Protein AF-F3C4H5-F1 (afdb_monomer_lite)

InterPro domains:
  IPR000847 LysR, HTH, N-terminal domain [PF00126] (11-49)
  IPR000847 LysR, HTH, N-terminal domain [PS50931] (10-50)
  IPR036388 Winged helix-like DNA-binding domain superfamily [G3DSA:1.10.10.10] (1-50)
  IPR036390 Winged helix DNA-binding domain superfamily [SSF46785] (8-49)
  IPR050389 LysR-type Transcriptional Regulators [PTHR30118] (1-49)

Structure (mmCIF, N/CA/C/O backbone):
data_AF-F3C4H5-F1
#
_entry.id   AF-F3C4H5-F1
#
loop_
_atom_site.group_PDB
_atom_site.id
_atom_site.type_symbol
_atom_site.label_atom_id
_atom_site.label_alt_id
_atom_site.label_comp_id
_atom_site.label_asym_id
_atom_site.label_entity_id
_atom_site.label_seq_id
_atom_site.pdbx_PDB_ins_code
_atom_site.Cartn_x
_atom_site.Cartn_y
_atom_site.Cartn_z
_atom_site.occupancy
_atom_site.B_iso_or_equiv
_atom_site.auth_seq_id
_atom_site.auth_comp_id
_atom_site.auth_asym_id
_atom_site.auth_atom_id
_atom_site.pdbx_PDB_model_num
ATOM 1 N N . MET A 1 1 ? -0.514 1.669 -19.587 1.00 55.34 1 MET A N 1
ATOM 2 C CA . MET A 1 1 ? -0.206 0.312 -19.090 1.00 55.34 1 MET A CA 1
ATOM 3 C C . MET A 1 1 ? 0.408 -0.542 -20.185 1.00 55.34 1 MET A C 1
ATOM 5 O O . MET A 1 1 ? -0.285 -0.980 -21.100 1.00 55.34 1 MET A O 1
ATOM 9 N N . ASN A 1 2 ? 1.714 -0.774 -20.105 1.00 61.28 2 ASN A N 1
ATOM 10 C CA . ASN A 1 2 ? 2.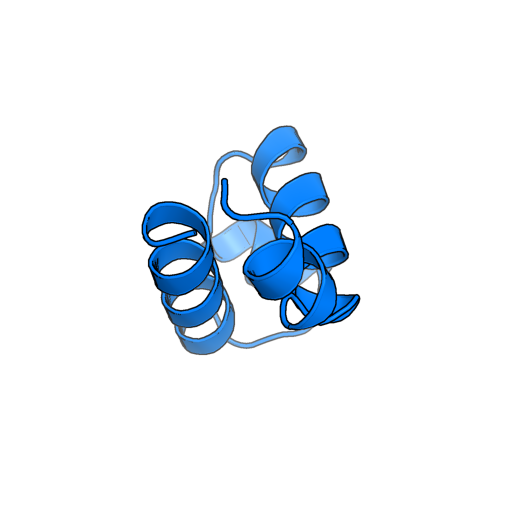379 -1.766 -20.940 1.00 61.28 2 ASN A CA 1
ATOM 11 C C . ASN A 1 2 ? 2.050 -3.159 -20.369 1.00 61.28 2 ASN A C 1
ATOM 13 O O . ASN A 1 2 ? 2.155 -3.367 -19.163 1.00 61.28 2 ASN A O 1
ATOM 17 N N . ARG A 1 3 ? 1.612 -4.117 -21.194 1.00 61.34 3 ARG A N 1
ATOM 18 C CA . ARG A 1 3 ? 1.093 -5.420 -20.718 1.00 61.34 3 ARG A CA 1
ATOM 19 C C . ARG A 1 3 ? 2.150 -6.237 -19.944 1.00 61.34 3 ARG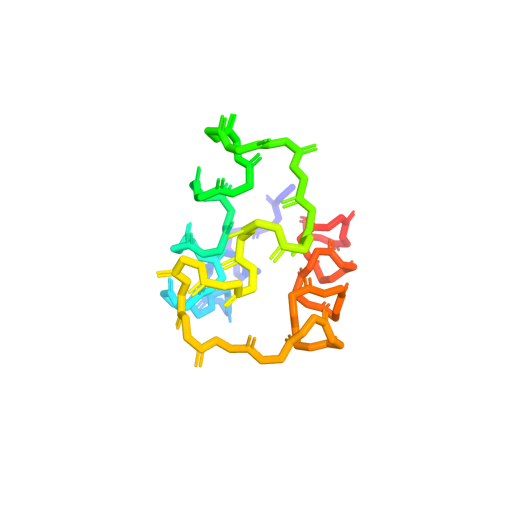 A C 1
ATOM 21 O O . ARG A 1 3 ? 1.803 -7.090 -19.133 1.00 61.34 3 ARG A O 1
ATOM 28 N N . ASN A 1 4 ? 3.433 -5.925 -20.147 1.00 63.62 4 ASN A N 1
ATOM 29 C CA . ASN A 1 4 ? 4.556 -6.477 -19.385 1.00 63.62 4 ASN A CA 1
ATOM 30 C C . ASN A 1 4 ? 4.657 -5.947 -17.946 1.00 63.62 4 ASN A C 1
ATOM 32 O O . ASN A 1 4 ? 5.105 -6.684 -17.074 1.00 63.62 4 ASN A O 1
ATOM 36 N N . GLU A 1 5 ? 4.217 -4.719 -17.674 1.00 63.50 5 GLU A N 1
ATOM 37 C CA . GLU A 1 5 ? 4.268 -4.132 -16.327 1.00 63.50 5 GLU A CA 1
ATOM 38 C C . GLU A 1 5 ? 3.194 -4.740 -15.417 1.00 63.50 5 GLU A C 1
ATOM 40 O O . GLU A 1 5 ? 3.460 -5.002 -14.251 1.00 63.50 5 GLU A O 1
ATOM 45 N N . LEU A 1 6 ? 2.034 -5.117 -15.971 1.00 60.88 6 LEU A N 1
ATOM 46 C CA . LEU A 1 6 ? 1.023 -5.919 -15.265 1.00 60.88 6 LEU A CA 1
ATOM 47 C C . LEU A 1 6 ? 1.495 -7.347 -14.958 1.00 60.88 6 LEU A C 1
ATOM 49 O O . LEU A 1 6 ? 1.107 -7.908 -13.943 1.00 60.88 6 LEU A O 1
ATOM 53 N N . ARG A 1 7 ? 2.344 -7.939 -15.809 1.00 65.00 7 ARG A N 1
ATOM 54 C CA . ARG A 1 7 ? 2.987 -9.237 -15.526 1.00 65.00 7 ARG A CA 1
ATOM 55 C C . ARG A 1 7 ? 4.063 -9.144 -14.441 1.00 65.00 7 ARG A C 1
ATOM 57 O O . ARG A 1 7 ? 4.331 -10.145 -13.787 1.00 65.00 7 ARG A O 1
ATOM 64 N N . LYS A 1 8 ? 4.691 -7.974 -14.275 1.00 59.03 8 LYS A N 1
ATOM 65 C CA . LYS A 1 8 ? 5.635 -7.682 -13.182 1.00 59.03 8 LYS A CA 1
ATOM 66 C C . LYS A 1 8 ? 4.939 -7.231 -11.901 1.00 59.03 8 LYS A C 1
ATOM 68 O O . LYS A 1 8 ? 5.535 -7.335 -10.831 1.00 59.03 8 LYS A O 1
ATOM 73 N N . ALA A 1 9 ? 3.729 -6.685 -12.008 1.00 63.03 9 ALA A N 1
ATOM 74 C CA . ALA A 1 9 ? 2.904 -6.348 -10.865 1.00 63.03 9 ALA A CA 1
ATOM 75 C C . ALA A 1 9 ? 2.559 -7.646 -10.129 1.00 63.03 9 ALA A C 1
ATOM 77 O O . ALA A 1 9 ? 1.736 -8.442 -10.570 1.00 63.03 9 ALA A O 1
ATOM 78 N N . ASP A 1 10 ? 3.269 -7.864 -9.028 1.00 78.50 10 ASP A N 1
ATOM 79 C CA . ASP A 1 10 ? 3.068 -8.976 -8.108 1.00 78.50 10 ASP A CA 1
ATOM 80 C C . ASP A 1 10 ? 1.599 -9.016 -7.638 1.00 78.50 10 ASP A C 1
ATOM 82 O O . ASP A 1 10 ? 0.967 -7.972 -7.466 1.00 78.50 10 ASP A O 1
ATOM 86 N N . ILE A 1 11 ? 1.055 -10.209 -7.389 1.00 82.69 11 ILE A N 1
ATOM 87 C CA . ILE A 1 11 ? -0.288 -10.418 -6.820 1.00 82.69 11 ILE A CA 1
ATOM 88 C C . ILE A 1 11 ? -0.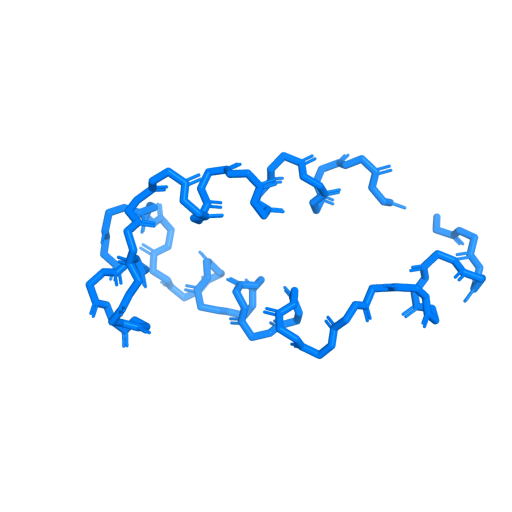473 -9.567 -5.554 1.00 82.69 11 ILE A C 1
ATOM 90 O O . ILE A 1 11 ? -1.541 -8.998 -5.329 1.00 82.69 11 ILE A O 1
ATOM 94 N N . ASN A 1 12 ? 0.599 -9.379 -4.782 1.00 88.06 12 ASN A N 1
ATOM 95 C CA . ASN A 1 12 ? 0.615 -8.505 -3.611 1.00 88.06 12 ASN A CA 1
ATOM 96 C C . ASN A 1 12 ? 0.213 -7.050 -3.927 1.00 88.06 12 ASN A C 1
ATOM 98 O O . ASN A 1 12 ? -0.500 -6.420 -3.148 1.00 88.06 12 ASN A O 1
ATOM 102 N N . LEU A 1 13 ? 0.618 -6.507 -5.081 1.00 91.75 13 LEU A N 1
ATOM 103 C CA . LEU A 1 13 ? 0.239 -5.158 -5.518 1.00 91.75 13 LEU A CA 1
ATOM 104 C C . LEU A 1 13 ? -1.250 -5.061 -5.861 1.00 91.75 13 LEU A C 1
ATOM 106 O O . LEU A 1 13 ? -1.854 -4.023 -5.597 1.00 91.75 13 LEU A O 1
ATOM 110 N N . MET A 1 14 ? -1.852 -6.128 -6.394 1.00 92.81 14 MET A N 1
ATOM 111 C CA . MET A 1 14 ? -3.292 -6.169 -6.669 1.00 92.81 14 MET A CA 1
ATOM 112 C C . MET A 1 14 ? -4.115 -6.191 -5.377 1.00 92.81 14 MET A C 1
ATOM 114 O O . MET A 1 14 ? -5.073 -5.431 -5.264 1.00 92.81 14 MET A O 1
ATOM 118 N N . VAL A 1 15 ? -3.700 -6.977 -4.377 1.00 94.38 15 VAL A N 1
ATOM 119 C CA . VAL A 1 15 ? -4.351 -7.015 -3.052 1.00 94.38 15 VAL A CA 1
ATOM 120 C C . VAL A 1 15 ? -4.269 -5.652 -2.360 1.00 94.38 15 VAL A C 1
ATOM 122 O O . VAL A 1 15 ? -5.263 -5.145 -1.834 1.00 94.38 15 VAL A O 1
ATOM 125 N N . VAL A 1 16 ? -3.097 -5.008 -2.401 1.00 95.62 16 VAL A N 1
ATOM 126 C CA . VAL A 1 16 ? -2.922 -3.656 -1.848 1.00 95.62 16 VAL A CA 1
ATOM 127 C C . VAL A 1 16 ? -3.789 -2.642 -2.596 1.00 95.62 16 VAL A C 1
ATOM 129 O O . VAL A 1 16 ? -4.434 -1.810 -1.958 1.00 95.62 16 VAL A O 1
ATOM 132 N N . PHE A 1 17 ? -3.844 -2.714 -3.928 1.00 95.56 17 PHE A N 1
ATOM 133 C CA . PHE A 1 17 ? -4.672 -1.828 -4.747 1.00 95.56 17 PHE A CA 1
ATOM 134 C C . PHE A 1 17 ? -6.166 -1.968 -4.430 1.00 95.56 17 PHE A C 1
ATOM 136 O O . PHE A 1 17 ? -6.828 -0.962 -4.177 1.00 95.56 17 PHE A O 1
ATOM 143 N N . GLU A 1 18 ? -6.691 -3.193 -4.388 1.00 96.56 18 GLU A N 1
ATOM 144 C CA . GLU A 1 18 ? -8.090 -3.456 -4.039 1.00 96.56 18 GLU A CA 1
ATOM 145 C C . GLU A 1 18 ? -8.428 -2.889 -2.656 1.00 96.56 18 GLU A C 1
ATOM 147 O O . GLU A 1 18 ? -9.405 -2.153 -2.492 1.00 96.56 18 GLU A O 1
ATOM 152 N N . THR A 1 19 ? -7.574 -3.160 -1.668 1.00 97.31 19 THR A N 1
ATOM 153 C CA . THR A 1 19 ? -7.794 -2.706 -0.292 1.00 97.31 19 THR A CA 1
ATOM 154 C 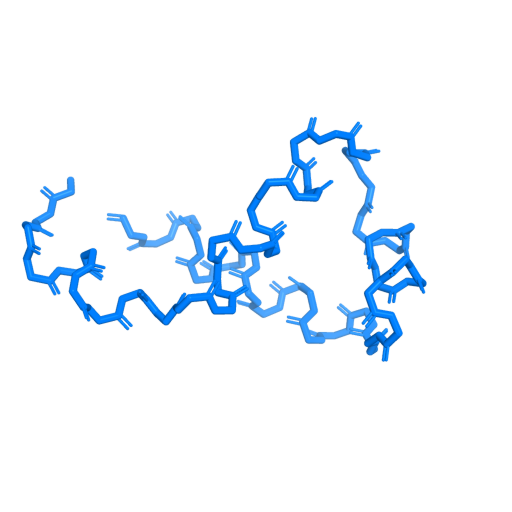C . THR A 1 19 ? -7.748 -1.176 -0.199 1.00 97.31 19 THR A C 1
ATOM 156 O O . THR A 1 19 ? -8.568 -0.570 0.489 1.00 97.31 19 THR A O 1
ATOM 159 N N . LEU A 1 20 ? -6.853 -0.515 -0.946 1.00 97.06 20 LEU A N 1
ATOM 160 C CA . LEU A 1 20 ? -6.800 0.949 -1.050 1.00 97.06 20 LEU A CA 1
ATOM 161 C C . LEU A 1 20 ? -8.074 1.546 -1.656 1.00 97.06 20 LEU A C 1
ATOM 163 O O . LEU A 1 20 ? -8.497 2.621 -1.227 1.00 97.06 20 LEU A O 1
ATOM 167 N N . MET A 1 21 ? -8.694 0.873 -2.627 1.00 97.00 21 MET A N 1
ATOM 168 C CA . MET A 1 21 ? -9.944 1.336 -3.238 1.00 97.00 21 MET A CA 1
ATOM 169 C C . MET A 1 21 ? -11.135 1.268 -2.286 1.00 97.00 21 MET A C 1
ATOM 171 O O . MET A 1 21 ? -12.006 2.139 -2.350 1.00 97.00 21 MET A O 1
ATOM 175 N N . GLN A 1 22 ? -11.135 0.297 -1.374 1.00 97.69 22 GLN A N 1
ATOM 176 C CA . GLN A 1 22 ? -12.151 0.161 -0.333 1.00 97.69 22 GLN A CA 1
ATOM 177 C C . GLN A 1 22 ? -11.926 1.149 0.820 1.00 97.69 22 GLN A C 1
ATOM 179 O O . GLN A 1 22 ? -12.836 1.883 1.193 1.00 97.69 22 GLN A O 1
ATOM 184 N N . GLU A 1 23 ? -10.711 1.196 1.369 1.00 97.50 23 GLU A N 1
ATOM 185 C CA . GLU A 1 23 ? -10.422 1.929 2.609 1.00 97.50 23 GLU A CA 1
ATOM 186 C C . GLU A 1 23 ? -10.128 3.418 2.390 1.00 97.50 23 GLU A C 1
ATOM 188 O O . GLU A 1 23 ? -10.336 4.231 3.290 1.00 97.50 23 GLU A O 1
ATOM 193 N N . ARG A 1 24 ? -9.581 3.792 1.222 1.00 95.62 24 ARG A N 1
ATOM 194 C CA . ARG A 1 24 ? -9.121 5.157 0.884 1.00 95.62 24 ARG A CA 1
ATOM 195 C C . ARG A 1 24 ? -8.190 5.798 1.930 1.00 95.62 24 ARG A C 1
ATOM 197 O O . ARG A 1 24 ? -8.009 7.014 1.944 1.00 95.62 24 ARG A O 1
ATOM 204 N N . ASN A 1 25 ? -7.572 4.989 2.791 1.00 97.12 25 ASN A N 1
ATOM 205 C CA . ASN A 1 25 ? -6.692 5.417 3.872 1.00 97.12 25 ASN A CA 1
ATOM 206 C C . ASN A 1 25 ? -5.528 4.428 4.024 1.00 97.12 25 ASN A C 1
ATOM 208 O O . ASN A 1 25 ? -5.729 3.262 4.348 1.00 97.12 25 ASN A O 1
ATOM 212 N N . VAL A 1 26 ? -4.301 4.906 3.817 1.00 96.69 26 VAL A N 1
ATOM 213 C CA . VAL A 1 26 ? -3.085 4.072 3.840 1.00 96.69 26 VAL A CA 1
ATOM 214 C C . VAL A 1 26 ? -2.791 3.432 5.199 1.00 96.69 26 VAL A C 1
ATOM 216 O O . VAL A 1 26 ? -2.274 2.319 5.230 1.00 96.69 26 VAL A O 1
ATOM 219 N N . THR A 1 27 ? -3.136 4.086 6.310 1.00 97.69 27 THR A N 1
ATOM 220 C CA . THR A 1 27 ? -2.941 3.532 7.658 1.00 97.69 27 THR A CA 1
ATOM 221 C C . THR A 1 27 ? -3.908 2.381 7.916 1.00 97.69 27 THR A C 1
ATOM 223 O O . THR A 1 27 ? -3.479 1.312 8.337 1.00 97.69 27 THR A O 1
ATOM 226 N N . ARG A 1 28 ? -5.188 2.541 7.555 1.00 97.88 28 ARG A N 1
ATOM 227 C CA . ARG A 1 28 ? -6.190 1.467 7.683 1.00 97.88 28 ARG A CA 1
ATOM 228 C C . ARG A 1 28 ? -5.873 0.258 6.810 1.00 97.88 28 ARG A C 1
ATOM 230 O O . ARG A 1 28 ? -6.069 -0.873 7.235 1.00 97.88 28 ARG A O 1
ATOM 237 N N . VAL A 1 29 ? -5.348 0.480 5.605 1.00 98.19 29 VAL A N 1
ATOM 238 C CA . VAL A 1 29 ? -4.890 -0.614 4.730 1.00 98.19 29 VAL A CA 1
ATOM 239 C C . VAL A 1 29 ? -3.730 -1.374 5.371 1.00 98.19 29 VAL A C 1
ATOM 241 O O . VAL A 1 29 ? -3.709 -2.599 5.324 1.00 98.19 29 VAL A O 1
ATOM 244 N N . ALA A 1 30 ? -2.779 -0.661 5.979 1.00 97.88 30 ALA A N 1
ATOM 245 C CA . ALA A 1 30 ? -1.642 -1.270 6.661 1.00 97.88 30 ALA A CA 1
ATOM 246 C C . ALA A 1 30 ? -2.103 -2.165 7.821 1.00 97.88 30 ALA A C 1
ATOM 248 O O . ALA A 1 30 ? -1.712 -3.327 7.893 1.00 97.88 30 ALA A O 1
ATOM 249 N N . GLU A 1 31 ? -3.018 -1.664 8.652 1.00 97.94 31 GLU A N 1
ATOM 250 C CA . GLU A 1 31 ? -3.637 -2.4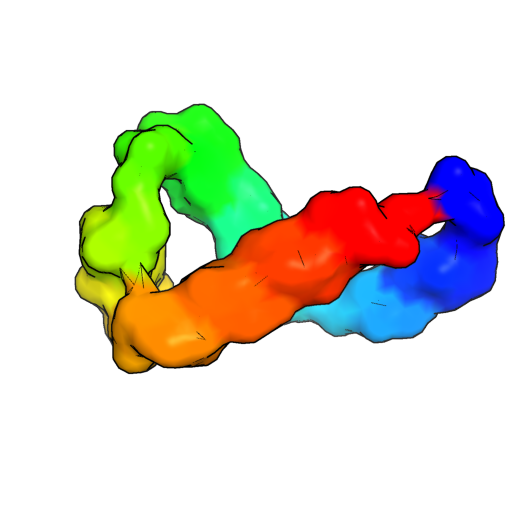30 9.738 1.00 97.94 31 GLU A CA 1
ATOM 251 C C . GLU A 1 31 ? -4.396 -3.659 9.212 1.00 97.94 31 GLU A C 1
ATOM 253 O O . GLU A 1 31 ? -4.166 -4.771 9.682 1.00 97.94 31 GLU A O 1
ATOM 258 N N . LYS A 1 32 ? -5.248 -3.485 8.193 1.00 97.50 32 LYS A N 1
ATOM 259 C CA . LYS A 1 32 ? -6.095 -4.550 7.624 1.00 97.50 32 LYS A CA 1
ATOM 260 C C . LYS A 1 32 ? -5.296 -5.670 6.959 1.00 97.50 32 LYS A C 1
ATOM 262 O O . LYS A 1 32 ? -5.729 -6.818 6.973 1.00 97.50 32 LYS A O 1
ATOM 267 N N . LEU A 1 33 ? -4.145 -5.340 6.375 1.00 96.19 33 LEU A N 1
ATOM 268 C CA . LEU A 1 33 ? -3.250 -6.305 5.736 1.00 96.19 33 LEU A CA 1
ATOM 269 C C . LEU A 1 33 ? -2.154 -6.825 6.678 1.00 96.19 33 LEU A C 1
ATOM 271 O O . LEU A 1 33 ? -1.323 -7.614 6.238 1.00 96.19 33 LEU A O 1
ATOM 275 N N . PHE A 1 34 ? -2.142 -6.408 7.950 1.00 96.81 34 PHE A N 1
ATOM 276 C CA . PHE A 1 34 ? -1.091 -6.739 8.922 1.00 96.81 34 PHE A CA 1
ATOM 277 C C . PHE A 1 34 ? 0.321 -6.377 8.424 1.00 96.81 34 PHE A C 1
ATOM 279 O O . PHE A 1 34 ? 1.293 -7.101 8.641 1.00 96.81 34 PHE A O 1
ATOM 286 N N . LEU A 1 35 ? 0.436 -5.238 7.740 1.00 95.06 35 LEU A N 1
ATOM 287 C CA . LEU A 1 35 ? 1.679 -4.698 7.196 1.00 95.06 35 LEU A CA 1
ATOM 288 C C . LEU A 1 35 ? 2.018 -3.355 7.846 1.00 95.06 35 LEU A C 1
ATOM 290 O O . LEU A 1 35 ? 1.166 -2.654 8.384 1.00 95.06 35 LEU A O 1
ATOM 294 N N . GLY A 1 36 ? 3.283 -2.949 7.748 1.00 97.00 36 GLY A N 1
ATOM 295 C CA . GLY A 1 36 ? 3.679 -1.590 8.109 1.00 97.00 36 GLY A CA 1
ATOM 296 C C . GLY A 1 36 ? 3.165 -0.560 7.096 1.00 97.00 36 GLY A C 1
ATOM 297 O O . GLY A 1 36 ? 3.219 -0.784 5.885 1.00 97.00 36 GLY A O 1
ATOM 298 N N . GLN A 1 37 ? 2.751 0.615 7.575 1.00 96.12 37 GLN A N 1
ATOM 299 C CA . GLN A 1 37 ? 2.368 1.748 6.719 1.00 96.12 37 GLN A CA 1
ATOM 300 C C . GLN A 1 37 ? 3.448 2.144 5.682 1.00 96.12 37 GLN A C 1
ATOM 302 O O . GLN A 1 37 ? 3.063 2.406 4.538 1.00 96.12 37 GLN A O 1
ATOM 307 N N . PRO A 1 38 ? 4.771 2.079 5.971 1.00 97.19 38 PRO A N 1
ATOM 308 C CA . PRO A 1 38 ? 5.807 2.305 4.957 1.00 97.19 38 PRO A CA 1
ATOM 309 C C . PRO A 1 38 ? 5.713 1.360 3.750 1.00 97.19 38 PRO A C 1
ATOM 311 O O . PRO A 1 38 ? 5.907 1.790 2.612 1.00 97.19 38 PRO A O 1
ATOM 314 N N . THR A 1 39 ? 5.356 0.090 3.975 1.00 95.06 39 THR A N 1
ATOM 315 C CA . THR A 1 39 ? 5.168 -0.912 2.914 1.00 95.06 39 THR A CA 1
ATOM 316 C C . THR A 1 39 ? 4.008 -0.528 2.003 1.00 95.06 39 THR A C 1
ATOM 318 O O . THR A 1 39 ? 4.142 -0.559 0.778 1.00 95.06 39 THR A O 1
ATOM 321 N N . ILE A 1 40 ? 2.885 -0.097 2.586 1.00 97.12 40 ILE A N 1
ATOM 322 C CA . ILE A 1 40 ? 1.710 0.344 1.825 1.00 97.12 40 ILE A CA 1
ATOM 323 C C . ILE A 1 40 ? 2.018 1.618 1.032 1.00 97.12 40 ILE A C 1
ATOM 325 O O . ILE A 1 40 ? 1.658 1.710 -0.140 1.00 97.12 40 ILE A O 1
ATOM 329 N N . SER A 1 41 ? 2.733 2.581 1.618 1.00 96.50 41 SER A N 1
ATOM 330 C CA . SER A 1 41 ? 3.160 3.796 0.915 1.00 96.50 41 SER A CA 1
ATOM 331 C C . SER A 1 41 ? 4.086 3.497 -0.269 1.00 96.50 41 SER A C 1
ATOM 333 O O . SER A 1 41 ? 3.913 4.081 -1.341 1.00 96.50 41 SER A O 1
ATOM 335 N N . ALA A 1 42 ? 5.030 2.563 -0.120 1.00 95.12 42 ALA A N 1
ATOM 336 C CA . ALA A 1 42 ? 5.898 2.131 -1.215 1.00 95.12 42 ALA A CA 1
ATOM 337 C C . ALA A 1 42 ? 5.109 1.429 -2.334 1.00 95.12 42 ALA A C 1
ATOM 339 O O . ALA A 1 42 ? 5.322 1.715 -3.515 1.00 95.12 42 ALA A O 1
ATOM 340 N N . ALA A 1 43 ? 4.165 0.555 -1.973 1.00 93.81 43 ALA A N 1
ATOM 341 C CA . ALA A 1 43 ? 3.279 -0.110 -2.924 1.00 93.81 43 ALA A CA 1
ATOM 342 C C . ALA A 1 43 ? 2.387 0.894 -3.673 1.00 93.81 43 ALA A C 1
ATOM 344 O O . ALA A 1 43 ? 2.299 0.830 -4.895 1.00 93.81 43 ALA A O 1
ATOM 345 N N . LEU A 1 44 ? 1.807 1.879 -2.982 1.00 94.88 44 LEU A N 1
ATOM 346 C CA . LEU A 1 44 ? 1.021 2.951 -3.598 1.00 94.88 44 LEU A CA 1
ATOM 347 C C . LEU A 1 44 ? 1.850 3.785 -4.584 1.00 94.88 44 LEU A C 1
ATOM 349 O O . LEU A 1 44 ? 1.371 4.110 -5.668 1.00 94.88 44 LEU A O 1
ATOM 353 N N . ASN A 1 45 ? 3.099 4.109 -4.245 1.00 94.88 45 ASN A N 1
ATOM 354 C CA . ASN A 1 45 ? 3.990 4.813 -5.168 1.00 94.88 45 ASN A CA 1
ATOM 355 C C . ASN A 1 45 ? 4.311 3.972 -6.408 1.00 94.88 45 ASN A C 1
ATOM 357 O O . ASN A 1 45 ? 4.314 4.511 -7.509 1.00 94.88 45 ASN A O 1
ATOM 361 N N . ARG A 1 46 ? 4.515 2.656 -6.260 1.00 91.50 46 ARG A N 1
ATOM 362 C CA . ARG A 1 46 ? 4.640 1.751 -7.413 1.00 91.50 46 ARG A CA 1
ATOM 363 C C . ARG A 1 46 ? 3.368 1.742 -8.259 1.00 91.50 46 ARG A C 1
ATOM 365 O O . ARG A 1 46 ? 3.478 1.931 -9.459 1.00 91.50 46 ARG A O 1
ATOM 372 N N . LEU A 1 47 ? 2.188 1.604 -7.648 1.00 91.00 47 LEU A N 1
ATOM 373 C CA . LEU A 1 47 ? 0.894 1.609 -8.351 1.00 91.00 47 LEU A CA 1
ATOM 374 C C . LEU A 1 47 ? 0.671 2.880 -9.178 1.00 91.00 47 LEU A C 1
ATOM 376 O O . LEU A 1 47 ? 0.110 2.800 -10.262 1.00 91.00 47 LEU A O 1
ATOM 380 N N . ARG A 1 48 ? 1.128 4.041 -8.695 1.00 91.44 48 ARG A N 1
ATOM 381 C CA . ARG A 1 48 ? 1.055 5.316 -9.432 1.00 91.44 48 ARG A CA 1
ATOM 382 C C . ARG A 1 48 ? 1.984 5.387 -10.648 1.00 91.44 48 ARG A C 1
ATOM 384 O O . ARG A 1 48 ? 1.757 6.223 -11.514 1.00 91.44 48 ARG A O 1
ATOM 391 N N . ASN A 1 49 ? 3.022 4.554 -10.686 1.00 87.75 49 ASN A N 1
ATOM 392 C CA . ASN A 1 49 ? 4.056 4.556 -11.722 1.00 87.75 49 ASN A CA 1
ATOM 393 C C . ASN A 1 49 ? 3.863 3.448 -12.783 1.00 87.75 49 ASN A C 1
ATOM 395 O O . ASN A 1 49 ? 4.700 3.339 -13.679 1.00 87.75 49 ASN A O 1
ATOM 399 N N . LEU A 1 50 ? 2.814 2.621 -12.672 1.00 81.00 50 LEU A N 1
ATOM 400 C CA . LEU A 1 50 ? 2.457 1.532 -13.606 1.00 81.00 50 LEU A CA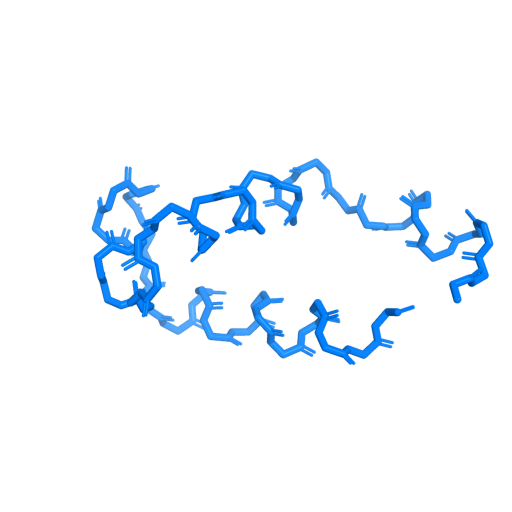 1
ATOM 401 C C . LEU A 1 50 ? 1.428 1.992 -14.661 1.00 81.00 50 LEU A C 1
ATOM 403 O O . LEU A 1 50 ? 1.477 1.496 -15.820 1.00 81.00 50 LEU A O 1
#

Sequence (50 aa):
MNRNELRKADINLMVVFETLMQERNVTRVAEKLFLGQPTISAALNRLRNL

pLDDT: mean 88.41, std 13.35, range [55.34, 98.19]

Secondary structure (DSSP, 8-state):
--HHHHHHS-HHHHHHHHHHHHH--HHHHHHHTT--HHHHHHHHHHHHT-

Radius of gyration: 10.72 Å; chains: 1; bounding box: 18×16×31 Å

Foldseek 3Di:
DPVVVVVVCPPVLVLLVVLCVVPVDLVVSCVVVVHDSVVSVVSVVSVVVD

Organism: NCBI:txid875330